Protein AF-A0A5K7ZHH5-F1 (afdb_monomer_lite)

Foldseek 3Di:
DDDPVPPDVDLLVVLVVQCQVVFFKHAPVPPDDPVSNVVSLVVNQVVCCVVVVDPDRQWDPQDPVVRIIGGPDTRYDPPPPPD

Organism: NCBI:txid947919

Secondary structure (DSSP, 8-state):
---TTTTS--HHHHHHHHHHHTTTEEETTSSS-HHHHHHHHHHHHHHHHHHHT-SS-SBPPPBTTTTEEEBSS----TT----

pLDDT: mean 75.54, std 12.92, range [34.03, 88.69]

Structure (mmCIF, N/CA/C/O backbone):
data_AF-A0A5K7ZHH5-F1
#
_entry.id   AF-A0A5K7ZHH5-F1
#
loop_
_atom_site.group_PDB
_atom_site.id
_atom_site.type_symbol
_atom_site.label_atom_id
_atom_site.label_alt_id
_atom_site.label_comp_id
_atom_site.label_asym_id
_atom_site.label_entity_id
_atom_site.label_seq_id
_atom_site.pdbx_PDB_ins_code
_atom_site.Cartn_x
_atom_site.Cartn_y
_atom_site.Cartn_z
_atom_site.occupancy
_atom_site.B_iso_or_equiv
_atom_site.auth_seq_id
_atom_site.auth_comp_id
_atom_site.auth_asym_id
_atom_site.auth_atom_id
_atom_site.pdbx_PDB_model_n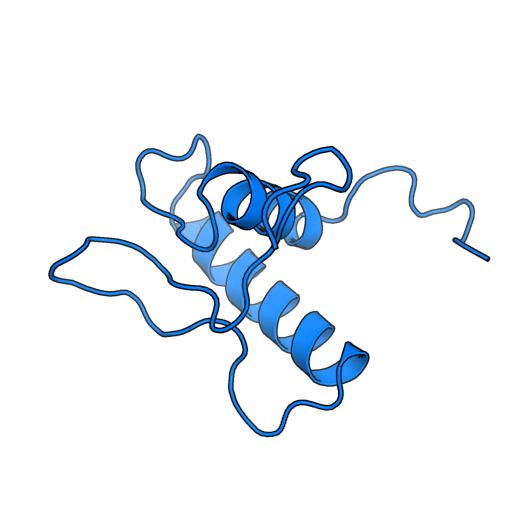um
ATOM 1 N N . MET A 1 1 ? 4.362 -4.816 -22.708 1.00 34.03 1 MET A N 1
ATOM 2 C CA . MET A 1 1 ? 5.192 -3.663 -23.133 1.00 34.03 1 MET A CA 1
ATOM 3 C C . MET A 1 1 ? 4.736 -2.418 -22.384 1.00 34.03 1 MET A C 1
ATOM 5 O O . MET A 1 1 ? 3.554 -2.095 -22.451 1.00 34.03 1 MET A O 1
ATOM 9 N N . ALA A 1 2 ? 5.630 -1.745 -21.655 1.00 43.34 2 ALA A N 1
ATOM 10 C CA . ALA A 1 2 ? 5.324 -0.455 -21.034 1.00 43.34 2 ALA A CA 1
ATOM 11 C C . ALA A 1 2 ? 5.183 0.626 -22.123 1.00 43.34 2 ALA A C 1
ATOM 13 O O . ALA A 1 2 ? 5.989 0.680 -23.053 1.00 43.34 2 ALA A O 1
ATOM 14 N N . ARG A 1 3 ? 4.134 1.455 -22.054 1.00 42.78 3 ARG A N 1
ATOM 15 C CA . ARG A 1 3 ? 3.876 2.513 -23.048 1.00 42.78 3 ARG A CA 1
ATOM 16 C C . ARG A 1 3 ? 4.904 3.642 -22.902 1.00 42.78 3 ARG A C 1
ATOM 18 O O . ARG A 1 3 ? 5.276 3.986 -21.786 1.00 42.78 3 ARG A O 1
ATOM 25 N N . LYS A 1 4 ? 5.325 4.250 -24.019 1.00 49.88 4 LYS A N 1
ATOM 26 C CA . LYS A 1 4 ? 6.311 5.355 -24.066 1.00 49.88 4 LYS A CA 1
ATOM 27 C C . LYS A 1 4 ? 5.902 6.607 -23.269 1.00 49.88 4 LYS A C 1
ATOM 29 O O . LYS A 1 4 ? 6.757 7.451 -23.022 1.00 49.88 4 LYS A O 1
ATOM 34 N N . ASP A 1 5 ? 4.646 6.693 -22.835 1.00 50.09 5 ASP A N 1
ATOM 35 C CA . ASP A 1 5 ? 4.093 7.803 -22.048 1.00 50.09 5 ASP A CA 1
ATOM 36 C C . ASP A 1 5 ? 4.239 7.601 -20.524 1.00 50.09 5 ASP A C 1
ATOM 38 O O . ASP A 1 5 ? 3.856 8.467 -19.745 1.00 50.09 5 ASP A O 1
ATOM 42 N N . ASN A 1 6 ? 4.840 6.490 -20.074 1.00 51.62 6 ASN A N 1
ATOM 43 C CA . ASN A 1 6 ? 5.171 6.223 -18.661 1.00 51.62 6 ASN A CA 1
ATOM 44 C C . ASN A 1 6 ? 6.394 7.023 -18.147 1.00 51.62 6 ASN A C 1
ATOM 46 O O . ASN A 1 6 ? 7.028 6.627 -17.173 1.00 51.62 6 ASN A O 1
ATOM 50 N N . LYS A 1 7 ? 6.773 8.127 -18.806 1.00 50.06 7 LYS A N 1
ATOM 51 C CA . LYS A 1 7 ? 8.029 8.857 -18.533 1.00 50.06 7 LYS A CA 1
ATOM 52 C C . LYS A 1 7 ? 8.069 9.582 -17.190 1.00 50.06 7 LYS A C 1
ATOM 54 O O . LYS A 1 7 ? 9.155 9.892 -16.717 1.00 50.06 7 LYS A O 1
ATOM 59 N N . MET A 1 8 ? 6.919 9.821 -16.571 1.00 45.53 8 MET A N 1
ATOM 60 C CA . MET A 1 8 ? 6.846 10.178 -15.160 1.00 45.53 8 MET A CA 1
ATOM 61 C C . MET A 1 8 ? 6.023 9.102 -14.461 1.00 45.53 8 MET A C 1
ATOM 63 O O . MET A 1 8 ? 4.940 8.763 -14.956 1.00 45.53 8 MET A O 1
ATOM 67 N N . PRO A 1 9 ? 6.485 8.568 -13.317 1.00 54.62 9 PRO A N 1
ATOM 68 C CA . PRO A 1 9 ? 5.581 7.863 -12.437 1.00 54.62 9 PRO A CA 1
ATOM 69 C C . PRO A 1 9 ? 4.444 8.846 -12.143 1.00 54.62 9 PRO A C 1
ATOM 71 O O . PRO A 1 9 ? 4.673 9.880 -11.522 1.00 54.62 9 PRO A O 1
ATOM 74 N N . LYS A 1 10 ? 3.226 8.579 -12.646 1.00 64.69 10 LYS A N 1
ATOM 75 C CA . LYS A 1 10 ? 2.020 9.265 -12.157 1.00 64.69 10 LYS A CA 1
ATOM 76 C C . LYS A 1 10 ? 2.119 9.304 -10.638 1.00 64.69 10 LYS A C 1
ATOM 78 O O . LYS A 1 10 ? 2.500 8.291 -10.068 1.00 64.69 10 LYS A O 1
ATOM 83 N N . ASP A 1 11 ? 1.739 10.407 -10.013 1.00 67.94 11 ASP A N 1
ATOM 84 C CA . ASP A 1 11 ? 1.734 10.645 -8.561 1.00 67.94 11 ASP A CA 1
ATOM 85 C C . ASP A 1 11 ? 1.461 9.408 -7.668 1.00 67.94 11 ASP A C 1
ATOM 87 O O . ASP A 1 11 ? 2.048 9.244 -6.606 1.00 67.94 11 ASP A O 1
ATOM 91 N N . GLN A 1 12 ? 0.612 8.485 -8.123 1.00 69.25 12 GLN A N 1
ATOM 92 C CA . GLN A 1 12 ? 0.317 7.195 -7.485 1.00 69.25 12 GLN A CA 1
ATOM 93 C C . GLN A 1 12 ? 1.537 6.257 -7.328 1.00 69.25 12 GLN A C 1
ATOM 95 O O . GLN A 1 12 ? 1.648 5.555 -6.329 1.00 69.25 12 GLN A O 1
ATOM 100 N N . TRP A 1 13 ? 2.456 6.227 -8.292 1.00 75.62 13 TRP A N 1
ATOM 101 C CA . TRP A 1 13 ? 3.668 5.402 -8.268 1.00 75.62 13 TRP A CA 1
ATOM 102 C C . TRP A 1 13 ? 4.749 5.969 -7.343 1.00 75.62 13 TRP A C 1
ATOM 104 O O . TRP A 1 13 ? 5.531 5.196 -6.797 1.00 75.62 13 TRP A O 1
ATOM 114 N N . ILE A 1 14 ? 4.765 7.290 -7.123 1.00 77.00 14 ILE A N 1
ATOM 115 C CA . ILE A 1 14 ? 5.612 7.915 -6.094 1.00 77.00 14 ILE A CA 1
ATOM 116 C C . ILE A 1 14 ? 5.198 7.383 -4.719 1.00 77.00 14 ILE A C 1
ATOM 118 O O . ILE A 1 14 ? 6.040 6.937 -3.944 1.00 77.00 14 ILE A O 1
ATOM 122 N N . LEU A 1 15 ? 3.889 7.323 -4.461 1.00 81.25 15 LEU A N 1
ATOM 123 C CA . LEU A 1 15 ? 3.361 6.755 -3.225 1.00 81.25 15 LEU A CA 1
ATOM 124 C C . LEU A 1 15 ? 3.706 5.264 -3.074 1.00 81.25 15 LEU A C 1
ATOM 126 O O . LEU A 1 15 ? 4.085 4.824 -1.991 1.00 81.25 15 LEU A O 1
ATOM 130 N N . LEU A 1 16 ? 3.624 4.490 -4.162 1.00 82.19 16 LEU A N 1
ATOM 131 C CA . LEU A 1 16 ? 4.017 3.077 -4.161 1.00 82.19 16 LEU A CA 1
ATOM 132 C C . LEU A 1 16 ? 5.504 2.895 -3.815 1.00 82.19 16 LEU A C 1
ATOM 134 O O . LEU A 1 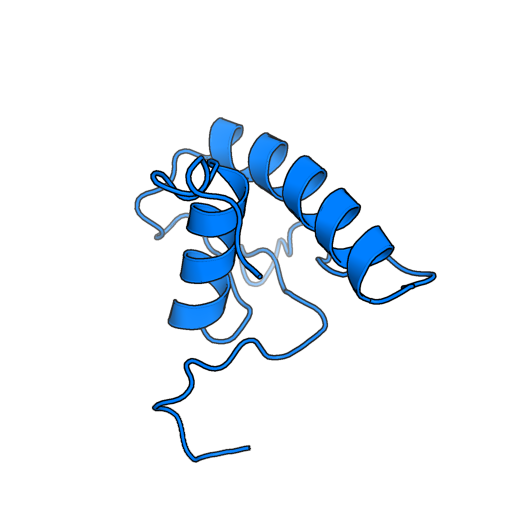16 ? 5.851 1.991 -3.059 1.00 82.19 16 LEU A O 1
ATOM 138 N N . TYR A 1 17 ? 6.371 3.769 -4.333 1.00 78.94 17 TYR A N 1
ATOM 139 C CA . TYR A 1 17 ? 7.790 3.788 -3.981 1.00 78.94 17 TYR A CA 1
ATOM 140 C C . TYR A 1 17 ? 8.009 4.133 -2.501 1.00 78.94 17 TYR A C 1
ATOM 142 O O . TYR A 1 17 ? 8.831 3.494 -1.846 1.00 78.94 17 TYR A O 1
ATOM 150 N N . GLY A 1 18 ? 7.238 5.078 -1.950 1.00 80.81 18 GLY A N 1
ATOM 151 C CA . GLY A 1 18 ? 7.232 5.382 -0.515 1.00 80.81 18 GLY A CA 1
ATOM 152 C C . GLY A 1 18 ? 6.918 4.149 0.336 1.00 80.81 18 GLY A C 1
ATOM 153 O O . GLY A 1 18 ? 7.697 3.805 1.226 1.00 80.81 18 GLY A O 1
ATOM 154 N N . PHE A 1 19 ? 5.855 3.416 -0.017 1.00 83.06 19 PHE A N 1
ATOM 155 C CA . PHE A 1 19 ? 5.531 2.142 0.630 1.00 83.06 19 PHE A CA 1
ATOM 156 C C . PHE A 1 19 ? 6.668 1.123 0.505 1.00 83.06 19 PHE A C 1
ATOM 158 O O . PHE A 1 19 ? 7.004 0.482 1.494 1.00 83.06 19 PHE A O 1
ATOM 165 N N . ALA A 1 20 ? 7.287 0.969 -0.668 1.00 82.62 20 ALA A N 1
ATOM 166 C CA . ALA A 1 20 ? 8.398 0.032 -0.850 1.00 82.62 20 ALA A CA 1
ATOM 167 C C . ALA A 1 20 ? 9.596 0.376 0.051 1.00 82.62 20 ALA A C 1
ATOM 169 O O . ALA A 1 20 ? 10.111 -0.478 0.772 1.00 82.62 20 ALA A O 1
ATOM 170 N N . LYS A 1 21 ? 9.996 1.654 0.074 1.00 79.94 21 LYS A N 1
ATOM 171 C CA . LYS A 1 21 ? 11.122 2.152 0.877 1.00 79.94 21 LYS A CA 1
ATOM 172 C C . LYS A 1 21 ? 10.908 1.930 2.378 1.00 79.94 21 LYS A C 1
ATOM 174 O O . LYS A 1 21 ? 11.860 1.652 3.101 1.00 79.94 21 LYS A O 1
ATOM 179 N N . GLN A 1 22 ? 9.665 2.032 2.838 1.00 80.88 22 GLN A N 1
ATOM 180 C CA . GLN A 1 22 ? 9.274 1.838 4.235 1.00 80.88 22 GLN A CA 1
ATOM 181 C C . GLN A 1 22 ? 8.664 0.445 4.507 1.00 80.88 22 GLN A C 1
ATOM 183 O O . GLN A 1 22 ? 7.936 0.256 5.483 1.00 80.88 22 GLN A O 1
ATOM 188 N N . LYS A 1 23 ? 8.950 -0.559 3.663 1.00 79.12 23 LYS A N 1
ATOM 189 C CA . LYS A 1 23 ? 8.532 -1.966 3.854 1.00 79.12 23 LYS A CA 1
ATOM 190 C C . LYS A 1 23 ? 7.022 -2.150 4.070 1.00 79.12 23 LYS A C 1
ATOM 192 O O . LYS A 1 23 ? 6.578 -2.942 4.900 1.00 79.12 23 LYS A O 1
ATOM 197 N N . GLY A 1 24 ? 6.225 -1.414 3.307 1.00 82.06 24 GLY A N 1
ATOM 198 C CA . GLY A 1 24 ? 4.766 -1.442 3.340 1.00 82.06 24 GLY A CA 1
ATOM 199 C C . GLY A 1 24 ? 4.136 -0.479 4.344 1.00 82.06 24 GLY A C 1
ATOM 200 O O . GLY A 1 24 ? 2.918 -0.515 4.493 1.00 82.06 24 GLY A O 1
ATOM 201 N N . ARG A 1 25 ? 4.911 0.387 5.003 1.00 84.75 25 ARG A N 1
ATOM 202 C CA . ARG A 1 25 ? 4.391 1.485 5.833 1.00 84.75 25 ARG A CA 1
ATOM 203 C C . ARG A 1 25 ? 4.500 2.818 5.097 1.00 84.75 25 ARG A C 1
ATOM 205 O O . ARG A 1 25 ? 5.284 2.942 4.166 1.00 84.75 25 ARG A O 1
ATOM 212 N N . LEU A 1 26 ? 3.673 3.784 5.464 1.00 85.06 26 LEU A N 1
ATOM 213 C CA . LEU A 1 26 ? 3.804 5.156 4.993 1.00 85.06 26 LEU A CA 1
ATOM 214 C C . LEU A 1 26 ? 3.323 6.113 6.081 1.00 85.06 26 LEU A C 1
ATOM 216 O O . LEU A 1 26 ? 2.121 6.225 6.329 1.00 85.06 26 LEU A O 1
ATOM 220 N N . ASP A 1 27 ? 4.266 6.780 6.727 1.00 81.75 27 ASP A N 1
ATOM 221 C CA . ASP A 1 27 ? 4.037 7.765 7.780 1.00 81.75 27 ASP A CA 1
ATOM 222 C C . ASP A 1 27 ? 4.177 9.213 7.272 1.00 81.75 27 ASP A C 1
ATOM 224 O O . ASP A 1 27 ? 4.625 9.474 6.151 1.00 81.75 27 ASP A O 1
ATOM 228 N N . TRP A 1 28 ? 3.811 10.181 8.118 1.00 71.25 28 TRP A N 1
ATOM 229 C CA . TRP A 1 28 ? 3.974 11.611 7.815 1.00 71.25 28 TRP A CA 1
ATOM 230 C C . TRP A 1 28 ? 5.433 12.084 7.800 1.00 71.25 28 TRP A C 1
ATOM 232 O O . TRP A 1 28 ? 5.688 13.203 7.369 1.00 71.25 28 TRP A O 1
ATOM 242 N N . SER A 1 29 ? 6.387 11.258 8.247 1.00 66.19 29 SER A N 1
ATOM 243 C CA . SER A 1 29 ? 7.820 11.554 8.106 1.00 66.19 29 SER A CA 1
ATOM 244 C C . SER A 1 29 ? 8.302 11.436 6.656 1.00 66.19 29 SER A C 1
ATOM 246 O O . SER A 1 29 ? 9.434 11.813 6.348 1.00 66.19 29 SER A O 1
ATOM 248 N N . SER A 1 30 ? 7.470 10.897 5.767 1.00 63.38 30 SER A N 1
ATOM 249 C CA . SER A 1 30 ? 7.705 10.922 4.330 1.00 63.38 30 SER A CA 1
ATOM 250 C C . SER A 1 30 ? 7.707 12.368 3.813 1.00 63.38 30 SER A C 1
ATOM 252 O O . SER A 1 30 ? 6.897 13.177 4.251 1.00 63.38 30 SER A O 1
ATOM 254 N N . ASP A 1 31 ? 8.534 12.677 2.810 1.00 66.81 31 ASP A N 1
ATOM 255 C CA . ASP A 1 31 ? 8.607 13.970 2.084 1.00 66.81 31 ASP A CA 1
ATOM 256 C C . ASP A 1 31 ? 7.306 14.348 1.318 1.00 66.81 31 ASP A C 1
ATOM 258 O O . ASP A 1 31 ? 7.308 15.114 0.354 1.00 66.81 31 ASP A O 1
ATOM 262 N N . HIS A 1 32 ? 6.164 13.769 1.694 1.00 68.44 32 HIS A N 1
ATOM 263 C CA . HIS A 1 32 ? 4.892 13.885 1.002 1.00 68.44 32 HIS A CA 1
ATOM 264 C C . HIS A 1 32 ? 3.862 14.626 1.863 1.00 68.44 32 HIS A C 1
ATOM 266 O O . HIS A 1 32 ? 3.555 14.184 2.971 1.00 68.44 32 HIS A O 1
ATOM 272 N N . PRO A 1 33 ? 3.266 15.722 1.357 1.00 72.31 33 PRO A N 1
ATOM 273 C CA . PRO A 1 33 ? 2.271 16.469 2.108 1.00 72.31 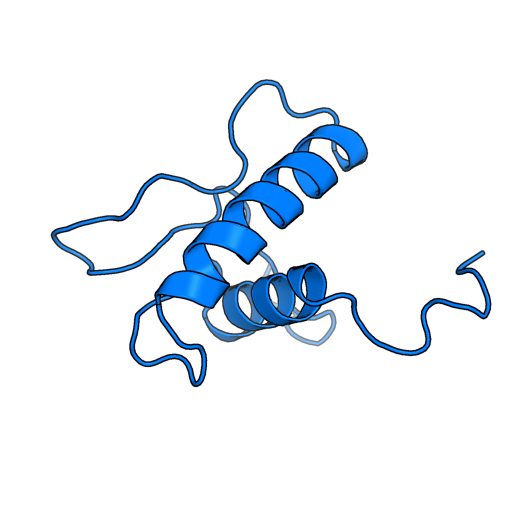33 PRO A CA 1
ATOM 274 C C . PRO A 1 33 ? 0.984 15.646 2.329 1.00 72.31 33 PRO A C 1
ATOM 276 O O . PRO A 1 33 ? 0.559 14.907 1.429 1.00 72.31 33 PRO A O 1
ATOM 279 N N . PRO A 1 34 ? 0.302 15.800 3.483 1.00 72.12 34 PRO A N 1
ATOM 280 C CA . PRO A 1 34 ? -0.799 14.922 3.873 1.00 72.12 34 PRO A CA 1
ATOM 281 C C . PRO A 1 34 ? -1.966 14.807 2.894 1.00 72.12 34 PRO A C 1
ATOM 283 O O . PRO A 1 34 ? -2.461 13.714 2.610 1.00 72.12 34 PRO A O 1
ATOM 286 N N . GLU A 1 35 ? -2.396 15.933 2.332 1.00 73.75 35 GLU A N 1
ATOM 287 C CA . GLU A 1 35 ? -3.522 15.985 1.396 1.00 73.75 35 GLU A CA 1
ATOM 288 C C . GLU A 1 35 ? -3.224 15.244 0.084 1.00 73.75 35 GLU A C 1
ATOM 290 O O . GLU A 1 35 ? -4.105 14.616 -0.514 1.00 73.75 35 GLU A O 1
ATOM 295 N N . GLN A 1 36 ? -1.963 15.281 -0.350 1.00 76.06 36 GLN A N 1
ATOM 296 C CA . GLN A 1 36 ? -1.499 14.596 -1.550 1.00 76.06 36 GLN A CA 1
ATOM 297 C C . GLN A 1 36 ? -1.463 13.082 -1.326 1.00 76.06 36 GLN A C 1
ATOM 299 O O . GLN A 1 36 ? -1.949 12.334 -2.176 1.00 76.06 36 GLN A O 1
ATOM 304 N N . VAL A 1 37 ? -0.997 12.640 -0.154 1.00 77.56 37 VA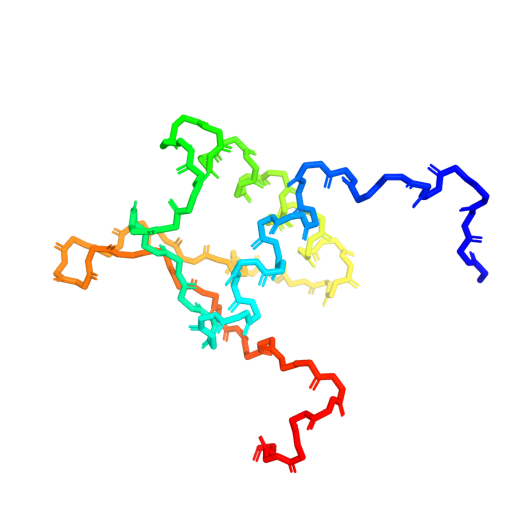L A N 1
ATOM 305 C CA . VAL A 1 37 ? -0.976 11.225 0.249 1.00 77.56 37 VAL A CA 1
ATOM 306 C C . VAL A 1 37 ? -2.380 10.619 0.224 1.00 77.56 37 VAL A C 1
ATOM 308 O O . VAL A 1 37 ? -2.564 9.539 -0.333 1.00 77.56 37 VAL A O 1
ATOM 311 N N . VAL A 1 38 ? -3.395 11.314 0.748 1.00 79.88 38 VAL A N 1
ATOM 312 C CA . VAL A 1 38 ? -4.780 10.802 0.776 1.00 79.88 38 VAL A CA 1
ATOM 313 C C . VAL A 1 38 ? -5.334 10.591 -0.639 1.00 79.88 38 VAL A C 1
ATOM 315 O O . VAL A 1 38 ? -5.866 9.520 -0.950 1.00 79.88 38 VAL A O 1
ATOM 318 N N . LYS A 1 39 ? -5.178 11.579 -1.533 1.00 81.31 39 LYS A N 1
ATOM 319 C CA . LYS A 1 39 ? -5.636 11.459 -2.930 1.00 81.31 39 LYS A CA 1
ATOM 320 C C . LYS A 1 39 ? -4.858 10.391 -3.699 1.00 81.31 39 LYS A C 1
ATOM 322 O O . LYS A 1 39 ? -5.452 9.594 -4.431 1.00 81.31 39 LYS A O 1
ATOM 327 N N . GLN A 1 40 ? -3.538 10.355 -3.530 1.00 82.75 40 GLN A N 1
ATOM 328 C CA . GLN A 1 40 ? -2.683 9.358 -4.165 1.00 82.75 40 GLN A CA 1
ATOM 329 C C . GLN A 1 40 ? -3.014 7.947 -3.673 1.00 82.75 40 GLN A C 1
ATOM 331 O O . GLN A 1 40 ? -3.097 7.047 -4.506 1.00 82.75 40 GLN A O 1
ATOM 336 N N . LYS A 1 41 ? -3.299 7.761 -2.374 1.00 86.25 41 LYS A N 1
ATOM 337 C CA . LYS A 1 41 ? -3.718 6.479 -1.782 1.00 86.25 41 LYS A CA 1
ATOM 338 C C . LYS A 1 41 ? -4.965 5.959 -2.474 1.00 86.25 41 LYS A C 1
ATOM 340 O O . LYS A 1 41 ? -4.985 4.813 -2.904 1.00 86.25 41 LYS A O 1
ATOM 345 N N . GLN A 1 42 ? -5.997 6.790 -2.621 1.00 85.38 42 GLN A N 1
ATOM 346 C CA . GLN A 1 42 ? -7.245 6.368 -3.259 1.00 85.38 42 GLN A CA 1
ATOM 347 C C . GLN A 1 42 ? -7.010 5.899 -4.703 1.00 85.38 42 GLN A C 1
ATOM 349 O O . GLN A 1 42 ? -7.493 4.838 -5.111 1.00 85.38 42 GLN A O 1
ATOM 354 N N . GLY A 1 43 ? -6.244 6.679 -5.471 1.00 86.12 43 GLY A N 1
ATOM 355 C CA . GLY A 1 43 ? -5.887 6.335 -6.844 1.00 86.12 43 GLY A CA 1
ATOM 356 C C . GLY A 1 43 ? -5.053 5.056 -6.928 1.00 86.12 43 GLY A C 1
ATOM 357 O O . GLY A 1 43 ? -5.349 4.180 -7.741 1.00 86.12 43 GLY A O 1
ATOM 358 N N . LEU A 1 44 ? -4.058 4.928 -6.051 1.00 86.31 44 LEU A N 1
ATOM 359 C CA . LEU A 1 44 ? -3.183 3.769 -5.974 1.00 86.31 44 LEU A CA 1
ATOM 360 C C . LEU A 1 44 ? -3.961 2.508 -5.581 1.00 86.31 44 LEU A C 1
ATOM 362 O O . LEU A 1 44 ? -3.860 1.502 -6.277 1.00 86.31 44 LEU A O 1
ATOM 366 N N . SER A 1 45 ? -4.812 2.574 -4.554 1.00 87.62 45 SER A N 1
ATOM 367 C CA . SER A 1 45 ? -5.675 1.463 -4.143 1.00 87.62 45 SER A CA 1
ATOM 368 C C . SER A 1 45 ? -6.569 0.984 -5.280 1.00 87.62 45 SER A C 1
ATOM 370 O O . SER A 1 45 ? -6.682 -0.219 -5.499 1.00 87.62 45 SER A O 1
ATOM 372 N N . LYS A 1 46 ? -7.176 1.899 -6.049 1.00 86.06 46 LYS A N 1
ATOM 373 C CA . LYS A 1 46 ? -8.010 1.533 -7.204 1.00 86.06 46 LYS A CA 1
ATOM 374 C C . LYS A 1 46 ? -7.200 0.828 -8.295 1.00 86.06 46 LYS A C 1
ATOM 376 O O . LYS A 1 46 ? -7.666 -0.165 -8.853 1.00 86.06 46 LYS A O 1
ATOM 381 N N . SER A 1 47 ? -6.005 1.333 -8.594 1.00 85.81 47 SER A N 1
ATOM 382 C CA . SER A 1 47 ? -5.104 0.741 -9.588 1.00 85.81 47 SER A CA 1
ATOM 383 C C . SER A 1 47 ? -4.626 -0.649 -9.160 1.00 85.81 47 SER A C 1
ATOM 385 O O . SER A 1 47 ? -4.705 -1.582 -9.952 1.00 85.81 47 SER A O 1
ATOM 387 N N . LEU A 1 48 ? -4.211 -0.805 -7.901 1.00 85.25 48 LEU A N 1
ATOM 388 C CA . LEU A 1 48 ? -3.747 -2.071 -7.332 1.00 85.25 48 LEU A CA 1
ATOM 389 C C . LEU A 1 48 ? -4.860 -3.119 -7.264 1.00 85.25 48 LEU A C 1
ATOM 391 O O . LEU A 1 48 ? -4.640 -4.242 -7.707 1.00 85.25 48 LEU A O 1
ATOM 395 N N . LYS A 1 49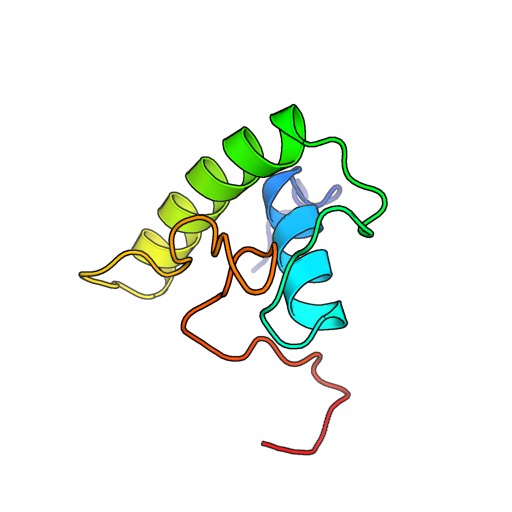 ? -6.063 -2.747 -6.797 1.00 88.06 49 LYS A N 1
ATOM 396 C CA . LYS A 1 49 ? -7.233 -3.641 -6.818 1.00 88.06 49 LYS A CA 1
ATOM 397 C C . LYS A 1 49 ? -7.489 -4.189 -8.212 1.00 88.06 49 LYS A C 1
ATOM 399 O O . LYS A 1 49 ? -7.648 -5.387 -8.376 1.00 88.06 49 LYS A O 1
ATOM 404 N N . ARG A 1 50 ? -7.513 -3.305 -9.215 1.00 84.88 50 ARG A N 1
ATOM 405 C CA . ARG A 1 50 ? -7.791 -3.686 -10.603 1.00 84.88 50 ARG A CA 1
ATOM 406 C C . ARG A 1 50 ? -6.674 -4.529 -11.216 1.00 84.88 50 ARG A C 1
ATOM 408 O O . ARG A 1 50 ? -6.953 -5.353 -12.075 1.00 84.88 50 ARG A O 1
ATOM 415 N N . PHE A 1 51 ? -5.423 -4.275 -10.841 1.00 84.62 51 PHE A N 1
ATOM 416 C CA . PHE A 1 51 ? -4.274 -4.987 -11.391 1.00 84.62 51 PHE A CA 1
ATOM 417 C C . PHE A 1 51 ? -4.136 -6.402 -10.818 1.00 84.62 51 PHE A C 1
ATOM 419 O O . PHE A 1 51 ? -3.873 -7.330 -11.573 1.00 84.62 51 PHE A O 1
ATOM 426 N N . PHE A 1 52 ? -4.332 -6.559 -9.506 1.00 83.69 52 PHE A N 1
ATOM 427 C CA . PHE A 1 52 ? -4.186 -7.832 -8.790 1.00 83.69 52 PHE A CA 1
ATOM 428 C C . PHE A 1 52 ? -5.510 -8.571 -8.546 1.00 83.69 52 PHE A C 1
ATOM 430 O O . PHE A 1 52 ? -5.504 -9.598 -7.879 1.00 83.69 52 PHE A O 1
ATOM 437 N N . ASP A 1 53 ? -6.623 -8.041 -9.056 1.00 85.38 53 ASP A N 1
ATOM 438 C CA . ASP A 1 53 ? -7.979 -8.576 -8.870 1.00 85.38 53 ASP A CA 1
ATOM 439 C C . ASP A 1 53 ? -8.332 -8.834 -7.390 1.00 85.38 53 ASP A C 1
ATOM 441 O O . ASP A 1 53 ? -8.753 -9.912 -6.981 1.00 85.38 53 ASP A O 1
ATOM 445 N N . LEU A 1 54 ? -8.094 -7.822 -6.547 1.00 85.31 54 LEU A N 1
ATOM 446 C CA . LEU A 1 54 ? -8.307 -7.917 -5.100 1.00 85.31 54 LEU A CA 1
ATOM 447 C C . LEU A 1 54 ? -9.740 -7.536 -4.716 1.00 85.31 54 LEU A C 1
ATOM 449 O O . LEU A 1 54 ? -10.209 -6.441 -5.036 1.00 85.31 54 LEU A O 1
ATOM 453 N N . ASP A 1 55 ? -10.376 -8.380 -3.905 1.00 84.19 55 ASP A N 1
ATOM 454 C CA . ASP A 1 55 ? -11.693 -8.119 -3.309 1.00 84.19 55 ASP A CA 1
ATOM 455 C C . ASP A 1 55 ? -11.633 -6.933 -2.308 1.00 84.19 55 ASP A C 1
ATOM 457 O O . ASP A 1 55 ? -12.367 -5.939 -2.387 1.00 84.19 55 ASP A O 1
ATOM 461 N N . GLY A 1 56 ? -10.627 -6.946 -1.427 1.00 84.62 56 GLY A N 1
ATOM 462 C CA . GLY A 1 56 ? -10.417 -5.951 -0.369 1.00 84.62 56 GLY A CA 1
ATOM 463 C C . GLY A 1 56 ? -9.570 -4.734 -0.761 1.00 84.62 56 GLY A C 1
ATOM 464 O O . GLY A 1 56 ? -8.978 -4.671 -1.837 1.00 84.62 56 GLY A O 1
ATOM 465 N N . SER A 1 57 ? -9.522 -3.718 0.116 1.00 86.00 57 SER A N 1
ATOM 466 C CA . SER A 1 57 ? -8.575 -2.598 -0.039 1.00 86.00 57 SER A CA 1
ATOM 467 C C . SER A 1 57 ? -7.134 -3.094 0.137 1.00 86.00 57 SER A C 1
ATOM 469 O O . SER A 1 57 ? -6.859 -3.730 1.149 1.00 86.00 57 SER A O 1
ATOM 471 N N . PRO A 1 58 ? -6.211 -2.806 -0.799 1.00 87.94 58 PRO A N 1
ATOM 472 C CA . PRO A 1 58 ? -4.805 -3.197 -0.683 1.00 87.94 58 PRO A CA 1
ATOM 473 C C . PRO A 1 58 ? -4.033 -2.373 0.351 1.00 87.94 58 PRO A C 1
ATOM 475 O O . PR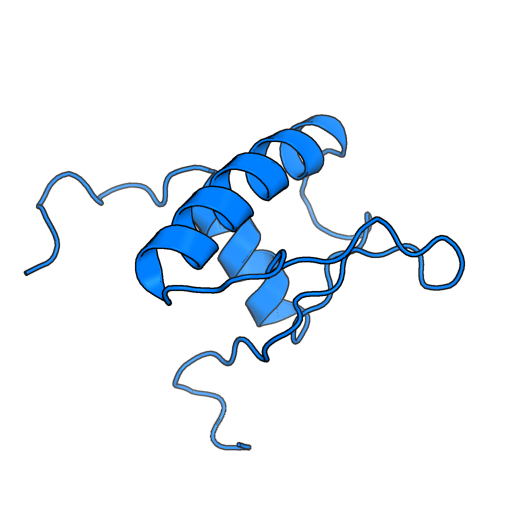O A 1 58 ? -2.982 -2.804 0.814 1.00 87.94 58 PRO A O 1
ATOM 478 N N . ILE A 1 59 ? -4.543 -1.188 0.689 1.00 88.69 59 ILE A N 1
ATOM 479 C CA . ILE A 1 59 ? -3.970 -0.269 1.672 1.00 88.69 59 ILE A CA 1
ATOM 480 C C . ILE A 1 59 ? -5.030 -0.046 2.747 1.00 88.69 59 ILE A C 1
ATOM 482 O O . ILE A 1 59 ? -6.169 0.310 2.417 1.00 88.69 59 ILE A O 1
ATOM 486 N N . ASP A 1 60 ? -4.658 -0.253 4.004 1.00 88.56 60 ASP A N 1
ATOM 487 C CA . ASP A 1 60 ? -5.525 -0.044 5.160 1.00 88.56 60 ASP A CA 1
ATOM 488 C C . ASP A 1 60 ? -5.793 1.444 5.413 1.00 88.56 60 ASP A C 1
ATOM 490 O O . ASP A 1 60 ? -5.206 2.344 4.796 1.00 88.56 60 ASP A O 1
ATOM 494 N N . ASP A 1 61 ? -6.752 1.721 6.288 1.00 87.31 61 ASP A N 1
ATOM 495 C CA . ASP A 1 61 ? -6.979 3.069 6.796 1.00 87.31 61 ASP A CA 1
ATOM 496 C C . ASP A 1 61 ? -5.845 3.527 7.711 1.00 87.31 61 ASP A C 1
ATOM 498 O O . ASP A 1 61 ? -4.940 2.765 8.039 1.00 87.31 61 ASP A O 1
ATOM 502 N N . TRP A 1 62 ? -5.841 4.822 8.022 1.00 85.19 62 TRP A N 1
ATOM 503 C CA . TRP A 1 62 ? -4.791 5.415 8.839 1.00 85.19 62 TRP A CA 1
ATOM 504 C C . TRP A 1 62 ? -4.771 4.776 10.229 1.00 85.19 62 TRP A C 1
ATOM 506 O O . TRP A 1 62 ? -5.760 4.862 10.964 1.00 85.19 62 TRP A O 1
ATOM 516 N N . ASP A 1 63 ? -3.638 4.184 10.593 1.00 85.88 63 ASP A N 1
ATOM 517 C CA . ASP A 1 63 ? -3.394 3.669 11.931 1.00 85.88 63 ASP A CA 1
ATOM 518 C C . ASP A 1 63 ? -3.065 4.843 12.864 1.00 85.88 63 ASP A C 1
ATOM 520 O O . ASP A 1 63 ? -2.110 5.589 12.642 1.00 85.88 63 ASP A O 1
ATOM 524 N N . LYS A 1 64 ? -3.890 5.049 13.895 1.00 84.19 64 LYS A N 1
ATOM 525 C CA . LYS A 1 64 ? -3.705 6.150 14.852 1.00 84.19 64 LYS A CA 1
ATOM 526 C C . LYS A 1 64 ? -2.600 5.872 15.871 1.00 84.19 64 LYS A C 1
ATOM 528 O O . LYS A 1 64 ? -2.054 6.838 16.396 1.00 84.19 64 LYS A O 1
ATOM 533 N N . GLU A 1 65 ? -2.302 4.607 16.153 1.00 85.19 65 GLU A N 1
ATOM 534 C CA . GLU A 1 65 ? -1.283 4.197 17.121 1.00 85.19 65 GLU A CA 1
ATOM 535 C C . GLU A 1 65 ? 0.106 4.212 16.477 1.00 85.19 65 GLU A C 1
ATOM 537 O O . GLU A 1 65 ? 1.023 4.828 17.013 1.00 85.19 65 GLU A O 1
ATOM 542 N N . GLU A 1 66 ? 0.250 3.613 15.290 1.00 83.00 66 GLU A N 1
ATOM 543 C CA . GLU A 1 66 ? 1.511 3.619 14.532 1.00 83.00 66 GLU A CA 1
ATOM 544 C C . GLU A 1 66 ? 1.699 4.881 13.671 1.00 83.00 66 GLU A C 1
ATOM 546 O O . GLU A 1 66 ? 2.755 5.047 13.063 1.00 83.00 66 GLU A O 1
ATOM 551 N N . GLN A 1 67 ? 0.690 5.759 13.591 1.00 86.25 67 GLN A N 1
ATOM 552 C CA . GLN A 1 67 ? 0.695 6.981 12.773 1.00 86.25 67 GLN A CA 1
ATOM 553 C C . GLN A 1 67 ? 1.142 6.731 11.322 1.00 86.25 67 GLN A C 1
ATOM 555 O O . GLN A 1 67 ? 1.972 7.463 10.775 1.00 86.25 67 GLN A O 1
ATOM 560 N N . CYS A 1 68 ? 0.596 5.690 10.688 1.00 86.06 68 CYS A N 1
ATOM 561 C CA . CYS A 1 68 ? 0.943 5.347 9.313 1.00 86.06 68 CYS A CA 1
ATOM 562 C C . CYS A 1 68 ? -0.209 4.690 8.543 1.00 86.06 68 CYS A C 1
ATOM 564 O O . CYS A 1 68 ? -1.157 4.150 9.112 1.00 86.06 68 CYS A O 1
ATOM 566 N N . TYR A 1 69 ? -0.111 4.705 7.214 1.00 87.31 69 TYR A N 1
ATOM 567 C CA . TYR A 1 69 ? -0.837 3.768 6.363 1.00 87.31 69 TYR A CA 1
ATOM 568 C C . TYR A 1 69 ? -0.047 2.470 6.233 1.00 87.31 69 TYR A C 1
ATOM 570 O O . TYR A 1 69 ? 1.181 2.496 6.125 1.00 87.31 69 TYR A O 1
ATOM 578 N N . ARG A 1 70 ? -0.754 1.341 6.142 1.00 86.81 70 ARG A N 1
ATOM 579 C CA . ARG A 1 70 ? -0.140 0.035 5.898 1.00 86.81 70 ARG A CA 1
ATOM 580 C C . ARG A 1 70 ? -0.664 -0.598 4.610 1.00 86.81 70 ARG A C 1
ATOM 582 O O . ARG A 1 70 ? -1.867 -0.678 4.376 1.00 86.81 70 ARG A O 1
ATOM 589 N N . CYS A 1 71 ? 0.257 -1.051 3.768 1.00 86.94 71 CYS A N 1
ATOM 590 C CA . CYS A 1 71 ? -0.024 -1.928 2.639 1.00 86.94 71 CYS A CA 1
ATOM 591 C C . CYS A 1 71 ? -0.213 -3.364 3.149 1.00 86.94 71 CYS A C 1
ATOM 593 O O . CYS A 1 71 ? 0.592 -3.859 3.938 1.00 86.94 71 CYS A O 1
ATOM 595 N N . ARG A 1 72 ? -1.245 -4.060 2.665 1.00 83.94 72 ARG A N 1
ATOM 596 C CA . ARG A 1 72 ? -1.545 -5.451 3.055 1.00 83.94 72 ARG A CA 1
ATOM 597 C C . ARG A 1 72 ? -0.592 -6.480 2.462 1.00 83.94 72 ARG A C 1
ATOM 599 O O . ARG A 1 72 ? -0.570 -7.624 2.903 1.00 83.94 72 ARG A O 1
ATOM 606 N N . PHE A 1 73 ? 0.178 -6.086 1.458 1.00 77.19 73 PHE A N 1
ATOM 607 C CA . PHE A 1 73 ? 1.221 -6.904 0.861 1.00 77.19 73 PHE A CA 1
ATOM 608 C C . PHE A 1 73 ? 2.569 -6.210 0.999 1.00 77.19 73 PHE A C 1
ATOM 610 O O . PHE A 1 73 ? 2.665 -4.980 1.023 1.00 77.19 73 PHE A O 1
ATOM 617 N N . ARG A 1 74 ? 3.626 -7.015 1.082 1.00 72.69 74 ARG A N 1
ATOM 618 C CA . ARG A 1 74 ? 4.989 -6.495 1.067 1.00 72.69 74 ARG A CA 1
ATOM 619 C C . ARG A 1 74 ? 5.329 -6.025 -0.339 1.00 72.69 74 ARG A C 1
ATOM 621 O O . ARG A 1 74 ? 5.119 -6.747 -1.309 1.00 72.69 74 ARG A O 1
ATOM 628 N N . ILE A 1 75 ? 5.859 -4.813 -0.424 1.00 72.38 75 ILE A N 1
ATOM 629 C CA . ILE A 1 75 ? 6.448 -4.273 -1.644 1.00 72.38 75 ILE A CA 1
ATOM 630 C C . ILE A 1 75 ? 7.942 -4.247 -1.395 1.00 72.38 75 ILE A C 1
ATOM 632 O O . ILE A 1 75 ? 8.411 -3.480 -0.557 1.00 72.38 75 ILE A O 1
ATOM 636 N N . LEU A 1 76 ? 8.658 -5.123 -2.083 1.00 68.81 76 LEU A N 1
ATOM 637 C CA . LEU A 1 76 ? 10.103 -5.237 -1.983 1.00 68.81 76 LEU A CA 1
ATOM 638 C C . LEU A 1 76 ? 10.711 -4.730 -3.294 1.00 68.81 76 LEU A C 1
ATOM 640 O O . LEU A 1 76 ? 10.186 -5.059 -4.364 1.00 68.81 76 LEU A O 1
ATOM 644 N N . PRO A 1 77 ? 11.768 -3.904 -3.251 1.00 65.19 77 PRO A N 1
ATOM 645 C CA . PRO A 1 77 ? 12.554 -3.647 -4.447 1.00 65.19 77 PRO A CA 1
ATOM 646 C C . PRO A 1 77 ? 13.221 -4.953 -4.904 1.00 65.19 77 PRO A C 1
ATOM 648 O O . PRO A 1 77 ? 13.578 -5.778 -4.073 1.00 65.19 77 PRO A O 1
ATOM 651 N N . GLU A 1 78 ? 13.422 -5.137 -6.214 1.00 68.00 78 GLU A N 1
ATOM 652 C CA . GLU A 1 78 ? 14.036 -6.364 -6.769 1.00 68.00 78 GLU A CA 1
ATOM 653 C C . GLU A 1 78 ? 15.416 -6.685 -6.171 1.00 68.00 78 GLU A C 1
ATOM 655 O O . GLU A 1 78 ? 15.849 -7.829 -6.201 1.00 68.00 78 GLU A O 1
ATOM 660 N N . SER A 1 79 ? 16.105 -5.684 -5.622 1.00 68.56 79 SER A N 1
ATOM 661 C CA . SER A 1 79 ? 17.406 -5.839 -4.964 1.00 68.56 79 SER A CA 1
ATOM 662 C C . SER A 1 79 ? 17.329 -6.325 -3.509 1.00 68.56 79 SER A C 1
ATOM 664 O O . SER A 1 79 ? 18.372 -6.505 -2.887 1.00 68.56 79 SER A O 1
ATOM 666 N N . ASP A 1 80 ? 16.132 -6.489 -2.940 1.00 66.00 80 ASP A N 1
ATOM 667 C CA . ASP A 1 80 ? 15.928 -6.989 -1.576 1.00 66.00 80 ASP A CA 1
ATOM 668 C C . ASP A 1 80 ? 15.669 -8.506 -1.640 1.00 66.00 80 ASP A C 1
ATOM 670 O O . ASP A 1 80 ? 14.549 -8.961 -1.863 1.00 66.00 80 ASP A O 1
ATOM 674 N N . GLU A 1 81 ? 16.735 -9.303 -1.508 1.00 59.25 81 GLU A N 1
ATOM 675 C CA . GLU A 1 81 ? 16.712 -10.771 -1.675 1.00 59.25 81 GLU A CA 1
ATOM 676 C C . GLU A 1 81 ? 16.055 -11.536 -0.504 1.00 59.25 81 GLU A C 1
ATOM 678 O O . GLU A 1 81 ? 15.956 -12.762 -0.540 1.00 59.25 81 GLU A O 1
ATOM 683 N N . ASN A 1 82 ? 15.591 -10.847 0.544 1.00 58.22 82 ASN A N 1
ATOM 684 C CA . ASN A 1 82 ? 14.876 -11.479 1.657 1.00 58.22 82 ASN A CA 1
ATOM 685 C C . ASN A 1 82 ? 13.359 -11.465 1.414 1.00 58.22 82 ASN A C 1
ATOM 687 O O . ASN A 1 82 ? 12.689 -10.467 1.689 1.00 58.22 82 ASN A O 1
ATOM 691 N N . TYR A 1 83 ? 12.840 -12.592 0.919 1.00 54.03 83 TYR A N 1
ATOM 692 C CA . TYR A 1 83 ? 11.408 -12.862 0.729 1.00 54.03 83 TYR A CA 1
ATOM 693 C C . TYR A 1 83 ? 10.705 -13.206 2.056 1.00 54.03 83 TYR A C 1
ATOM 695 O O . TYR A 1 83 ? 11.188 -14.126 2.754 1.00 54.03 83 TYR A O 1
#

Radius of gyration: 13.05 Å; chains: 1; bounding box: 29×29×41 Å

Sequence (83 aa):
MARKDNKMPKDQWILLYGFAKQKGRLDWSSDHPPEQVVKQKQGLSKSLKRFFDLDGSPIDDWDKEEQCYRCRFRILPESDENY